Protein AF-A0A5E6N0U0-F1 (afdb_monomer_lite)

Sequence (113 aa):
MLAFFITTNNVSTLENTSKVITLAVNAGSATFDITGGDADKFTLNGNKLTFKATALKGGNDATYRINIKATKVFDFHFPLFATDEQTLVVTVTNNPDNDGKFHITTADAFFYA

Structure (mmCIF, N/CA/C/O backbone):
data_AF-A0A5E6N0U0-F1
#
_entry.id   AF-A0A5E6N0U0-F1
#
loop_
_atom_site.group_PDB
_atom_site.id
_atom_site.type_symbol
_atom_site.label_atom_id
_atom_site.label_alt_id
_atom_site.label_comp_id
_atom_site.label_asym_id
_atom_site.label_entity_id
_atom_site.label_seq_id
_atom_site.pdbx_PDB_ins_code
_atom_site.Cartn_x
_atom_site.Cartn_y
_atom_site.Cartn_z
_atom_site.occupancy
_atom_site.B_iso_or_equiv
_atom_site.auth_seq_id
_atom_site.auth_comp_id
_atom_site.auth_asym_id
_atom_site.auth_atom_id
_atom_site.pdbx_PDB_model_num
ATOM 1 N N . MET A 1 1 ? 20.678 9.140 -16.204 1.00 60.12 1 MET A N 1
ATOM 2 C CA . MET A 1 1 ? 19.585 8.197 -15.891 1.00 60.12 1 MET A CA 1
ATOM 3 C C . MET A 1 1 ? 18.622 8.917 -14.962 1.00 60.12 1 MET A C 1
ATOM 5 O O . MET A 1 1 ? 19.079 9.408 -13.939 1.00 60.12 1 MET A O 1
ATOM 9 N N . LEU A 1 2 ? 17.350 9.082 -15.338 1.00 68.19 2 LEU A N 1
ATOM 10 C CA . LEU A 1 2 ? 16.341 9.619 -14.414 1.00 68.19 2 LEU A CA 1
ATOM 11 C C . LEU A 1 2 ? 16.119 8.591 -13.295 1.00 68.19 2 LEU A C 1
ATOM 13 O O . LEU A 1 2 ? 16.032 7.399 -13.584 1.00 68.19 2 LEU A O 1
ATOM 17 N N . ALA A 1 3 ? 16.073 9.040 -12.040 1.00 88.88 3 ALA A N 1
ATOM 18 C CA . ALA A 1 3 ? 15.782 8.164 -10.908 1.00 88.88 3 ALA A CA 1
ATOM 19 C C . ALA A 1 3 ? 14.360 7.593 -11.032 1.00 88.88 3 ALA A C 1
ATOM 21 O O . ALA A 1 3 ? 13.466 8.278 -11.528 1.00 88.88 3 ALA A O 1
ATOM 22 N N . PHE A 1 4 ? 14.157 6.357 -10.586 1.00 94.06 4 PHE A N 1
ATOM 23 C CA . PHE A 1 4 ? 12.853 5.701 -10.527 1.00 94.06 4 PHE A CA 1
ATOM 24 C C . PHE A 1 4 ? 12.483 5.499 -9.061 1.00 94.06 4 PHE A C 1
ATOM 26 O O . PHE A 1 4 ? 13.283 4.928 -8.327 1.00 94.06 4 PHE A O 1
ATOM 33 N N . PHE A 1 5 ? 11.316 5.993 -8.647 1.00 96.94 5 PHE A N 1
ATOM 34 C CA . PHE A 1 5 ? 10.850 5.870 -7.267 1.00 96.94 5 PHE A CA 1
ATOM 35 C C . PHE A 1 5 ? 9.327 5.919 -7.146 1.00 96.94 5 PHE A C 1
ATOM 37 O O . PHE A 1 5 ? 8.624 6.472 -8.002 1.00 96.94 5 PHE A O 1
ATOM 44 N N . ILE A 1 6 ? 8.829 5.338 -6.060 1.00 98.31 6 ILE A N 1
ATOM 45 C CA . ILE A 1 6 ? 7.428 5.351 -5.652 1.00 98.31 6 ILE A CA 1
ATOM 46 C C . ILE A 1 6 ? 7.084 6.744 -5.109 1.00 98.31 6 ILE A C 1
ATOM 48 O O . ILE A 1 6 ? 7.796 7.312 -4.283 1.00 98.31 6 ILE A O 1
ATOM 52 N N . THR A 1 7 ? 5.964 7.304 -5.563 1.00 97.81 7 THR A N 1
ATOM 53 C CA . THR A 1 7 ? 5.482 8.649 -5.183 1.00 97.81 7 THR A CA 1
ATOM 54 C C . THR A 1 7 ? 4.234 8.608 -4.304 1.00 97.81 7 THR A C 1
ATOM 56 O O . THR A 1 7 ? 3.599 9.632 -4.056 1.00 97.81 7 THR A O 1
ATOM 59 N N . THR A 1 8 ? 3.855 7.416 -3.851 1.00 98.12 8 THR A N 1
ATOM 60 C CA . THR A 1 8 ? 2.652 7.202 -3.051 1.00 98.12 8 THR A CA 1
ATOM 61 C C . THR A 1 8 ? 2.859 7.767 -1.650 1.00 98.12 8 THR A C 1
ATOM 63 O O . THR A 1 8 ? 3.826 7.443 -0.974 1.00 98.12 8 THR A O 1
ATOM 66 N N . ASN A 1 9 ? 1.941 8.615 -1.196 1.00 98.12 9 ASN A N 1
ATOM 67 C CA . ASN A 1 9 ? 2.004 9.173 0.150 1.00 98.12 9 ASN A CA 1
ATOM 68 C C . ASN A 1 9 ? 1.314 8.261 1.165 1.00 98.12 9 ASN A C 1
ATOM 70 O O . ASN A 1 9 ? 0.381 7.530 0.827 1.00 98.12 9 ASN A O 1
ATOM 74 N N . ASN A 1 10 ? 1.716 8.393 2.428 1.00 98.19 10 ASN A N 1
ATOM 75 C CA . ASN A 1 10 ? 0.964 7.866 3.564 1.00 98.19 10 ASN A CA 1
ATOM 76 C C . ASN A 1 10 ? -0.469 8.408 3.559 1.00 98.19 10 ASN A C 1
ATOM 78 O O . ASN A 1 10 ? -0.719 9.535 3.124 1.00 98.19 10 ASN A O 1
ATOM 82 N N . VAL A 1 11 ? -1.408 7.617 4.070 1.00 97.19 11 VAL A N 1
ATOM 83 C CA . VAL A 1 11 ? -2.829 7.978 4.064 1.00 97.19 11 VAL A CA 1
ATOM 84 C C . VAL A 1 11 ? -3.476 7.751 5.421 1.00 97.19 11 VAL A C 1
ATOM 86 O O . VAL A 1 11 ? -2.989 6.982 6.249 1.00 97.19 11 VAL A O 1
ATOM 89 N N . SER A 1 12 ? -4.629 8.382 5.617 1.00 95.69 12 SER A N 1
ATOM 90 C CA . SER A 1 12 ? -5.533 8.092 6.722 1.00 95.69 12 SER A CA 1
ATOM 91 C C . SER A 1 12 ? -6.912 7.654 6.228 1.00 95.69 12 SER A C 1
ATOM 93 O O . SER A 1 12 ? -7.339 7.939 5.094 1.00 95.69 12 SER A O 1
ATOM 95 N N . THR A 1 13 ? -7.605 6.918 7.091 1.00 94.50 13 THR A N 1
ATOM 96 C CA . THR A 1 13 ? -9.001 6.518 6.921 1.00 94.50 13 THR A CA 1
ATOM 97 C C . THR A 1 13 ? -9.687 6.426 8.277 1.00 94.50 13 THR A C 1
ATOM 99 O O . THR A 1 13 ? -9.037 6.202 9.293 1.00 94.50 13 THR A O 1
ATOM 102 N N . LEU A 1 14 ? -11.009 6.555 8.284 1.00 93.00 14 LEU A N 1
ATOM 103 C CA . LEU A 1 14 ? -11.812 6.248 9.460 1.00 93.00 14 LEU A CA 1
ATOM 104 C C . LEU A 1 14 ? -11.863 4.730 9.689 1.00 93.00 14 LEU A C 1
ATOM 106 O O . LEU A 1 14 ? -11.760 3.943 8.737 1.00 93.00 14 LEU A O 1
ATOM 110 N N . GLU A 1 15 ? -12.047 4.318 10.940 1.00 92.81 15 GLU A N 1
ATOM 111 C CA . GLU A 1 15 ? -12.362 2.934 11.296 1.00 92.81 15 GLU A CA 1
ATOM 112 C C . GLU A 1 15 ? -13.629 2.438 10.579 1.00 92.81 15 GLU A C 1
ATOM 114 O O . GLU A 1 15 ? -14.464 3.221 10.116 1.00 92.81 15 GLU A O 1
ATOM 119 N N . ASN A 1 16 ? -13.768 1.115 10.457 1.00 90.19 16 ASN A N 1
ATOM 120 C CA . ASN A 1 16 ? -14.890 0.444 9.778 1.00 90.19 16 ASN A CA 1
ATOM 121 C C . ASN A 1 16 ? -15.119 0.862 8.313 1.00 90.19 16 ASN A C 1
ATOM 123 O O . ASN A 1 16 ? -16.122 0.487 7.706 1.00 90.19 16 ASN A O 1
ATOM 127 N N . THR A 1 17 ? -14.171 1.587 7.721 1.00 90.69 17 THR A N 1
ATOM 128 C CA . THR A 1 17 ? -14.230 2.069 6.342 1.00 90.69 17 THR A CA 1
ATOM 129 C C . THR A 1 17 ? -13.142 1.396 5.512 1.00 90.69 17 THR A C 1
ATOM 131 O O . THR A 1 17 ? -12.048 1.097 5.992 1.00 90.69 17 THR A O 1
ATOM 134 N N . SER A 1 18 ? -13.432 1.132 4.239 1.00 93.38 18 SER A N 1
ATOM 135 C CA . SER A 1 18 ? -12.412 0.665 3.295 1.00 93.38 18 SER A CA 1
ATOM 136 C C . SER A 1 18 ? -11.765 1.851 2.589 1.00 93.38 18 SER A C 1
ATOM 138 O O . SER A 1 18 ? -12.452 2.783 2.176 1.00 93.38 18 SER A O 1
ATOM 140 N N . LYS A 1 19 ? -10.448 1.795 2.398 1.00 95.56 19 LYS A N 1
ATOM 141 C CA . LYS A 1 19 ? -9.679 2.784 1.644 1.00 95.56 19 LYS A CA 1
ATOM 142 C C . LYS A 1 19 ? -9.034 2.107 0.445 1.00 95.56 19 LYS A C 1
ATOM 144 O O . LYS A 1 19 ? -8.333 1.110 0.595 1.00 95.56 19 LYS A O 1
ATOM 149 N N . VAL A 1 20 ? -9.242 2.672 -0.739 1.00 97.75 20 VAL A N 1
ATOM 150 C CA . VAL A 1 20 ? -8.495 2.298 -1.944 1.00 97.75 20 VAL A CA 1
ATOM 151 C C . VAL A 1 20 ? -7.396 3.331 -2.157 1.00 97.75 20 VAL A C 1
ATOM 153 O O . VAL A 1 20 ? -7.662 4.531 -2.198 1.00 97.75 20 VAL A O 1
ATOM 156 N N . ILE A 1 21 ? -6.162 2.857 -2.278 1.00 97.94 21 ILE A N 1
ATOM 157 C CA . ILE A 1 21 ? -4.954 3.657 -2.466 1.00 97.94 21 ILE A CA 1
ATOM 158 C C . ILE A 1 21 ? -4.398 3.297 -3.841 1.00 97.94 21 ILE A C 1
ATOM 160 O O . ILE A 1 21 ? -4.170 2.125 -4.141 1.00 97.94 21 ILE A O 1
ATOM 164 N N . THR A 1 22 ? -4.210 4.298 -4.698 1.00 98.06 22 THR A N 1
ATOM 165 C CA . THR A 1 22 ? -3.602 4.087 -6.016 1.00 98.06 22 THR A CA 1
ATOM 166 C C . THR A 1 22 ? -2.099 4.277 -5.891 1.00 98.06 22 THR A C 1
ATOM 168 O O . THR A 1 22 ? -1.643 5.379 -5.597 1.00 98.06 22 THR A O 1
ATOM 171 N N . LEU A 1 23 ? -1.346 3.202 -6.102 1.00 98.44 23 LEU A N 1
ATOM 172 C CA . LEU A 1 23 ? 0.108 3.224 -6.104 1.00 98.44 23 LEU A CA 1
ATOM 173 C C . LEU A 1 23 ? 0.612 3.901 -7.380 1.00 98.44 23 LEU A C 1
ATOM 175 O O . LEU A 1 23 ? 0.141 3.618 -8.489 1.00 98.44 23 LEU A O 1
ATOM 179 N N . ALA A 1 24 ? 1.577 4.797 -7.207 1.00 97.81 24 ALA A N 1
ATOM 180 C CA . ALA A 1 24 ? 2.168 5.574 -8.282 1.00 97.81 24 ALA A CA 1
ATOM 181 C C . ALA A 1 24 ? 3.695 5.600 -8.186 1.00 97.81 24 ALA A C 1
ATOM 183 O O . ALA A 1 24 ? 4.285 5.484 -7.110 1.00 97.81 24 ALA A O 1
ATOM 184 N N . VAL A 1 25 ? 4.316 5.768 -9.349 1.00 97.69 25 VAL A N 1
ATOM 185 C CA . VAL A 1 25 ? 5.751 5.985 -9.527 1.00 97.69 25 VAL A CA 1
ATOM 186 C C . VAL A 1 25 ? 5.959 7.282 -10.293 1.00 97.69 25 VAL A C 1
ATOM 188 O O . VAL A 1 25 ? 5.062 7.763 -10.987 1.00 97.69 25 VAL A O 1
ATOM 191 N N . ASN A 1 26 ? 7.155 7.845 -10.204 1.00 96.12 26 ASN A N 1
ATOM 192 C CA . ASN A 1 26 ? 7.481 9.111 -10.854 1.00 96.12 26 ASN A CA 1
ATOM 193 C C . ASN A 1 26 ? 7.547 9.038 -12.395 1.00 96.12 26 ASN A C 1
ATOM 195 O O . ASN A 1 26 ? 7.608 10.079 -13.046 1.00 96.12 26 ASN A O 1
ATOM 199 N N . ALA A 1 27 ? 7.565 7.841 -12.995 1.00 90.12 27 ALA A N 1
ATOM 200 C CA . ALA A 1 27 ? 7.674 7.687 -14.443 1.00 90.12 27 ALA A CA 1
ATOM 201 C C . ALA A 1 27 ? 6.966 6.432 -14.978 1.00 90.12 27 ALA A C 1
ATOM 203 O O . ALA A 1 27 ? 7.443 5.310 -14.795 1.00 90.12 27 ALA A O 1
ATOM 204 N N . GLY A 1 28 ? 5.924 6.628 -15.791 1.00 89.31 28 GLY A N 1
ATOM 205 C CA . GLY A 1 28 ? 5.209 5.556 -16.496 1.00 89.31 28 GLY A CA 1
ATOM 206 C C . GLY A 1 28 ? 4.452 4.613 -15.557 1.00 89.31 28 GLY A C 1
ATOM 207 O O . GLY A 1 28 ? 3.950 5.039 -14.522 1.00 89.31 28 GLY A O 1
ATOM 208 N N . SER A 1 29 ? 4.364 3.338 -15.934 1.00 92.19 29 SER A N 1
ATOM 209 C CA . SER A 1 29 ? 3.762 2.277 -15.124 1.00 92.19 29 SER A CA 1
ATOM 210 C C . SER A 1 29 ? 4.821 1.366 -14.504 1.00 92.19 29 SER A C 1
ATOM 212 O O . SER A 1 29 ? 5.962 1.289 -14.970 1.00 92.19 29 SER A O 1
ATOM 214 N N . ALA A 1 30 ? 4.419 0.676 -13.441 1.00 96.00 30 ALA A N 1
ATOM 215 C CA . ALA A 1 30 ? 5.210 -0.328 -12.753 1.00 96.00 30 ALA A CA 1
ATOM 216 C C . ALA A 1 30 ? 4.298 -1.453 -12.253 1.00 96.00 30 ALA A C 1
ATOM 218 O O . ALA A 1 30 ? 3.100 -1.244 -12.038 1.00 96.00 30 ALA A O 1
ATOM 219 N N . THR A 1 31 ? 4.884 -2.627 -12.053 1.00 97.50 31 THR A N 1
ATOM 220 C CA . THR A 1 31 ? 4.282 -3.702 -11.262 1.00 97.50 31 THR A CA 1
ATOM 221 C C . THR A 1 31 ? 4.594 -3.451 -9.794 1.00 97.50 31 THR A C 1
ATOM 223 O O . THR A 1 31 ? 5.686 -2.975 -9.478 1.00 97.50 31 THR A O 1
ATOM 226 N N . PHE A 1 32 ? 3.647 -3.761 -8.913 1.00 98.44 32 PHE A N 1
ATOM 227 C CA . PHE A 1 32 ? 3.792 -3.567 -7.477 1.00 98.44 32 PHE A CA 1
ATOM 228 C C . PHE A 1 32 ? 3.630 -4.886 -6.733 1.00 98.44 32 PHE A C 1
ATOM 230 O O . PHE A 1 32 ? 2.767 -5.687 -7.085 1.00 98.44 32 PHE A O 1
ATOM 237 N N . ASP A 1 33 ? 4.405 -5.042 -5.666 1.00 98.44 33 ASP A N 1
ATOM 238 C CA . ASP A 1 33 ? 4.351 -6.176 -4.751 1.00 98.44 33 ASP A CA 1
ATOM 239 C C . ASP A 1 33 ? 4.371 -5.680 -3.301 1.00 98.44 33 ASP A C 1
ATOM 241 O O . ASP A 1 33 ? 5.063 -4.709 -2.978 1.00 98.44 33 ASP A O 1
ATOM 245 N N . ILE A 1 34 ? 3.639 -6.362 -2.416 1.00 98.31 34 ILE A N 1
ATOM 246 C CA . ILE A 1 34 ? 3.773 -6.175 -0.967 1.00 98.31 34 ILE A CA 1
ATOM 247 C C . ILE A 1 34 ? 4.858 -7.132 -0.480 1.00 98.31 34 ILE A C 1
ATOM 249 O O . ILE A 1 34 ? 4.717 -8.346 -0.615 1.00 98.31 34 ILE A O 1
ATOM 253 N N . THR A 1 35 ? 5.933 -6.600 0.092 1.00 98.00 35 THR A N 1
ATOM 254 C CA . THR A 1 35 ? 7.111 -7.391 0.485 1.00 98.00 35 THR A CA 1
ATOM 255 C C . THR A 1 35 ? 7.222 -7.624 1.991 1.00 98.00 35 THR A C 1
ATOM 257 O O . THR A 1 35 ? 8.065 -8.406 2.424 1.00 98.00 35 THR A O 1
ATOM 260 N N . GLY A 1 36 ? 6.369 -6.996 2.806 1.00 96.94 36 GLY A N 1
ATOM 261 C CA . GLY A 1 36 ? 6.352 -7.215 4.252 1.00 96.94 36 GLY A CA 1
ATOM 262 C C . GLY A 1 36 ? 5.431 -6.270 5.021 1.00 96.94 36 GLY A C 1
ATOM 263 O O . GLY A 1 36 ? 4.691 -5.483 4.428 1.00 96.94 36 GLY A O 1
ATOM 264 N N . GLY A 1 37 ? 5.513 -6.347 6.352 1.00 97.44 37 GLY A N 1
ATOM 265 C CA . GLY A 1 37 ? 4.665 -5.596 7.281 1.00 97.44 37 GLY A CA 1
ATOM 266 C 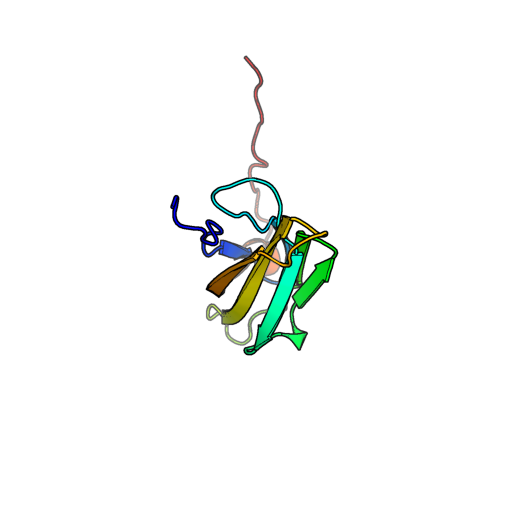C . GLY A 1 37 ? 3.314 -6.273 7.520 1.00 97.44 37 GLY A C 1
ATOM 267 O O . GLY A 1 37 ? 3.220 -7.499 7.502 1.00 97.44 37 GLY A O 1
ATOM 268 N N . ASP A 1 38 ? 2.266 -5.474 7.705 1.00 97.19 38 ASP A N 1
ATOM 269 C CA . ASP A 1 38 ? 0.883 -5.905 7.962 1.00 97.19 38 ASP A CA 1
ATOM 270 C C . ASP A 1 38 ? 0.165 -6.388 6.685 1.00 97.19 38 ASP A C 1
ATOM 272 O O . ASP A 1 38 ? -0.996 -6.058 6.443 1.00 97.19 38 ASP A O 1
ATOM 276 N N . ALA A 1 39 ? 0.867 -7.116 5.812 1.00 96.44 39 ALA A N 1
ATOM 277 C CA . ALA A 1 39 ? 0.422 -7.437 4.454 1.00 96.44 39 ALA A CA 1
ATOM 278 C C . ALA A 1 39 ? -0.946 -8.145 4.400 1.00 96.44 39 ALA A C 1
ATOM 280 O O . ALA A 1 39 ? -1.703 -7.941 3.455 1.00 96.44 39 ALA A O 1
ATOM 281 N N . ASP A 1 40 ? -1.300 -8.920 5.430 1.00 95.88 40 ASP A N 1
ATOM 282 C CA . ASP A 1 40 ? -2.586 -9.619 5.550 1.00 95.88 40 ASP A CA 1
ATOM 283 C C . ASP A 1 40 ? -3.794 -8.673 5.677 1.00 95.88 40 ASP A C 1
ATOM 285 O O . ASP A 1 40 ? -4.935 -9.087 5.467 1.00 95.88 40 ASP A O 1
ATOM 289 N N . LYS A 1 41 ? -3.563 -7.397 6.009 1.00 95.75 41 LYS A N 1
ATOM 290 C CA . LYS A 1 41 ? -4.604 -6.358 6.093 1.00 95.75 41 LYS A CA 1
ATOM 291 C C . LYS A 1 41 ? -4.888 -5.673 4.760 1.00 95.75 41 LYS A C 1
ATOM 293 O O . LYS A 1 41 ? -5.801 -4.847 4.681 1.00 95.75 41 LYS A O 1
ATOM 298 N N . PHE A 1 42 ? -4.116 -5.999 3.728 1.00 97.38 42 PHE A N 1
ATOM 299 C CA . PHE A 1 42 ? -4.172 -5.339 2.437 1.00 97.38 42 PHE A CA 1
ATOM 300 C C . PHE A 1 42 ? -4.450 -6.335 1.319 1.00 97.38 42 PHE A C 1
ATOM 302 O O . PHE A 1 42 ? -4.091 -7.507 1.366 1.00 97.38 42 PHE A O 1
ATOM 309 N N . THR A 1 43 ? -5.095 -5.851 0.267 1.00 98.00 43 THR A N 1
ATOM 310 C CA . THR A 1 43 ? -5.268 -6.595 -0.979 1.00 98.00 43 THR A CA 1
ATOM 311 C C . THR A 1 43 ? -4.749 -5.743 -2.120 1.00 98.00 43 THR A C 1
ATOM 313 O O . THR A 1 43 ? -5.192 -4.608 -2.292 1.00 98.00 43 THR A O 1
ATOM 316 N N . LEU A 1 44 ? -3.817 -6.283 -2.901 1.00 98.38 44 LEU A N 1
ATOM 317 C CA . LEU A 1 44 ? -3.231 -5.602 -4.049 1.00 98.38 44 LEU A CA 1
ATOM 318 C C . LEU A 1 44 ? -3.780 -6.195 -5.350 1.00 98.38 44 LEU A C 1
ATOM 320 O O . LEU A 1 44 ? -3.703 -7.401 -5.570 1.00 98.38 44 LEU A O 1
ATOM 324 N N . ASN A 1 45 ? -4.332 -5.343 -6.211 1.00 97.94 45 ASN A N 1
ATOM 325 C CA . ASN A 1 45 ? -4.758 -5.702 -7.561 1.00 97.94 45 ASN A CA 1
ATOM 326 C C . ASN A 1 45 ? -4.219 -4.660 -8.551 1.00 97.94 45 ASN A C 1
ATOM 328 O O . ASN A 1 45 ? -4.670 -3.511 -8.570 1.00 97.94 45 ASN A O 1
ATOM 332 N N . GLY A 1 46 ? -3.216 -5.049 -9.342 1.00 97.38 46 GLY A N 1
ATOM 333 C CA . GLY A 1 46 ? -2.473 -4.122 -10.192 1.00 97.38 46 GLY A CA 1
ATOM 334 C C . GLY A 1 46 ? -1.791 -3.045 -9.347 1.00 97.38 46 GLY A C 1
ATOM 335 O O . GLY A 1 46 ? -0.977 -3.356 -8.485 1.00 97.38 46 GLY A O 1
ATOM 336 N N . ASN A 1 47 ? -2.151 -1.780 -9.564 1.00 97.75 47 ASN A N 1
ATOM 337 C CA . ASN A 1 47 ? -1.679 -0.654 -8.755 1.00 97.75 47 ASN A CA 1
ATOM 338 C C . ASN A 1 47 ? -2.699 -0.182 -7.702 1.00 97.75 47 ASN A C 1
ATOM 340 O O . ASN A 1 47 ? -2.510 0.873 -7.103 1.00 97.75 47 ASN A O 1
ATOM 344 N N . LYS A 1 48 ? -3.796 -0.917 -7.486 1.00 98.25 48 LYS A N 1
ATOM 345 C CA . LYS A 1 48 ? -4.809 -0.578 -6.481 1.00 98.25 48 LYS A CA 1
ATOM 346 C C . LYS A 1 48 ? -4.595 -1.412 -5.229 1.00 98.25 48 LYS A C 1
ATOM 348 O O . LYS A 1 48 ? -4.826 -2.620 -5.228 1.00 98.25 48 LYS A O 1
ATOM 353 N N . LEU A 1 49 ? -4.193 -0.741 -4.161 1.00 98.19 49 LEU A N 1
ATOM 354 C CA . LEU A 1 49 ? -4.038 -1.311 -2.835 1.00 98.19 49 LEU A CA 1
ATOM 355 C C . LEU A 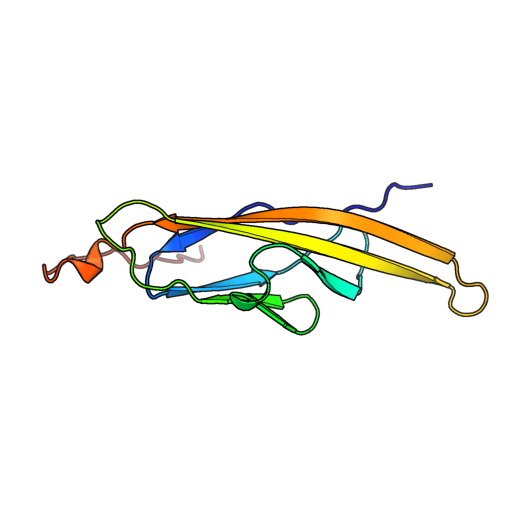1 49 ? -5.294 -1.001 -2.013 1.00 98.19 49 LEU A C 1
ATOM 357 O O . LEU A 1 49 ? -5.610 0.159 -1.755 1.00 98.19 49 LEU A O 1
ATOM 361 N N . THR A 1 50 ? -6.025 -2.033 -1.613 1.00 98.19 50 THR A N 1
ATOM 362 C CA . THR A 1 50 ? -7.221 -1.903 -0.776 1.00 98.19 50 THR A CA 1
ATOM 363 C C . THR A 1 50 ? -6.871 -2.237 0.663 1.00 98.19 50 THR A C 1
ATOM 365 O O . THR A 1 50 ? -6.336 -3.308 0.936 1.00 98.19 50 THR A O 1
ATOM 368 N N . PHE A 1 51 ? -7.205 -1.332 1.575 1.00 98.00 51 PHE A N 1
ATOM 369 C CA . PHE A 1 51 ? -7.091 -1.507 3.015 1.00 98.00 51 PHE A CA 1
ATOM 370 C C . PHE A 1 51 ? -8.484 -1.490 3.641 1.00 98.00 51 PHE A C 1
ATOM 372 O O . PHE A 1 51 ? -9.281 -0.593 3.354 1.00 98.00 51 PHE A O 1
ATOM 379 N N . LYS A 1 52 ? -8.786 -2.462 4.504 1.00 93.38 52 LYS A N 1
ATOM 380 C CA . LYS A 1 52 ? -10.062 -2.524 5.225 1.00 93.38 52 LYS A CA 1
ATOM 381 C C . LYS A 1 52 ? -9.830 -2.209 6.697 1.00 93.38 52 LYS A C 1
ATOM 383 O O . LYS A 1 52 ? -9.363 -3.068 7.444 1.00 93.38 52 LYS A O 1
ATOM 388 N N . ALA A 1 53 ? -10.174 -0.990 7.109 1.00 93.44 53 ALA A N 1
ATOM 389 C CA . ALA A 1 53 ? -10.064 -0.595 8.503 1.00 93.44 53 ALA A CA 1
ATOM 390 C C . ALA A 1 53 ? -11.072 -1.373 9.356 1.00 93.44 53 ALA A C 1
ATOM 392 O O . ALA A 1 53 ? -12.243 -1.513 8.994 1.00 93.44 53 ALA A O 1
ATOM 393 N N . THR A 1 54 ? -10.619 -1.864 10.503 1.00 90.50 54 THR A N 1
ATOM 394 C CA . THR A 1 54 ? -11.473 -2.491 11.517 1.00 90.50 54 THR A CA 1
ATOM 395 C C . THR A 1 54 ? -11.792 -1.500 12.627 1.00 90.50 54 THR A C 1
ATOM 397 O O . THR A 1 54 ? -11.102 -0.491 12.757 1.00 90.50 54 THR A O 1
ATOM 400 N N . ALA A 1 55 ? -12.799 -1.806 13.445 1.00 89.69 55 ALA A N 1
ATOM 401 C CA . ALA A 1 55 ? -13.106 -1.033 14.642 1.00 89.69 55 ALA A CA 1
ATOM 402 C C . ALA A 1 55 ? -11.884 -0.914 15.569 1.00 89.69 55 ALA A C 1
ATOM 404 O O . ALA A 1 55 ? -11.161 -1.897 15.792 1.00 89.69 55 ALA A O 1
ATOM 405 N N . LEU A 1 56 ? -11.669 0.278 16.117 1.00 89.31 56 LEU A N 1
ATOM 406 C CA . LEU A 1 56 ? -10.588 0.558 17.051 1.00 89.31 56 LEU A CA 1
ATOM 407 C C . LEU A 1 56 ? -10.956 0.050 18.449 1.00 89.31 56 LEU A C 1
ATOM 409 O O . LEU A 1 56 ? -12.068 0.228 18.946 1.00 89.31 56 LEU A O 1
ATOM 413 N N . LYS A 1 57 ? -10.000 -0.600 19.119 1.00 80.88 57 LYS A N 1
ATOM 414 C CA . LYS A 1 57 ? -10.173 -1.034 20.511 1.00 80.88 57 LYS A CA 1
ATOM 415 C C . LYS A 1 57 ? -9.697 0.075 21.443 1.00 80.88 57 LYS A C 1
ATOM 417 O O . LYS A 1 57 ? -8.527 0.439 21.419 1.00 80.88 57 LYS A O 1
ATOM 422 N N . GLY A 1 58 ? -10.595 0.577 22.287 1.00 76.56 58 GLY A N 1
ATOM 423 C CA . GLY A 1 58 ? -10.260 1.594 23.289 1.00 76.56 58 GLY A CA 1
ATOM 424 C C . GLY A 1 58 ? -10.096 3.012 22.733 1.00 76.56 58 GLY A C 1
ATOM 425 O O . GLY A 1 58 ? -9.502 3.839 23.413 1.00 76.56 58 GLY A O 1
ATOM 426 N N . GLY A 1 59 ? -10.600 3.286 21.522 1.00 71.50 59 GLY A N 1
ATOM 427 C CA . GLY A 1 59 ? -10.676 4.636 20.948 1.00 71.50 59 GLY A CA 1
ATOM 428 C C . GLY A 1 59 ? -9.338 5.274 20.562 1.00 71.50 59 GLY A C 1
ATOM 429 O O . GLY A 1 59 ? -9.316 6.464 20.262 1.00 71.50 59 GLY A O 1
ATOM 430 N N . ASN A 1 60 ? -8.238 4.518 20.580 1.00 85.69 60 ASN A N 1
ATOM 431 C CA . ASN A 1 60 ? -6.932 4.994 20.128 1.00 85.69 60 ASN A CA 1
ATOM 432 C C . ASN A 1 60 ? -6.755 4.724 18.636 1.00 85.69 60 ASN A C 1
ATOM 434 O O . ASN A 1 60 ? -7.148 3.656 18.161 1.00 85.69 60 ASN A O 1
ATOM 438 N N . ASP A 1 61 ? -6.084 5.638 17.939 1.00 91.88 61 ASP A N 1
ATOM 439 C CA . ASP A 1 61 ? -5.692 5.443 16.545 1.00 91.88 61 ASP A CA 1
ATOM 440 C C . ASP A 1 61 ? -4.841 4.177 16.377 1.00 91.88 61 ASP A C 1
ATOM 442 O O . ASP A 1 61 ? -4.004 3.836 17.220 1.00 91.88 61 ASP A O 1
ATOM 446 N N . ALA A 1 62 ? -5.016 3.500 15.245 1.00 94.44 62 ALA A N 1
ATOM 447 C CA . ALA A 1 62 ? -4.175 2.378 14.846 1.00 94.44 62 ALA A CA 1
ATOM 448 C C . ALA A 1 62 ? -3.300 2.771 13.657 1.00 94.44 62 ALA A C 1
ATOM 450 O O . ALA A 1 62 ? -3.698 3.546 12.792 1.00 94.44 62 ALA A O 1
ATOM 451 N N . THR A 1 63 ? -2.090 2.223 13.594 1.00 96.19 63 THR A N 1
ATOM 452 C CA . THR A 1 63 ? -1.178 2.439 12.469 1.00 96.19 63 THR A CA 1
ATOM 453 C C . THR A 1 63 ? -0.783 1.107 11.868 1.00 96.19 63 THR A C 1
ATOM 455 O O . THR A 1 63 ? -0.284 0.240 12.580 1.00 96.19 63 THR A O 1
ATOM 458 N N . TYR A 1 64 ? -0.944 0.996 10.555 1.00 97.50 64 TYR A N 1
ATOM 459 C CA . TYR A 1 64 ? -0.564 -0.162 9.761 1.00 97.50 64 TYR A CA 1
ATOM 460 C C . TYR A 1 64 ? 0.571 0.224 8.825 1.00 97.50 64 TYR A C 1
ATOM 462 O O . TYR A 1 64 ? 0.591 1.336 8.287 1.00 97.50 64 TYR A O 1
ATOM 470 N N . ARG A 1 65 ? 1.534 -0.676 8.645 1.00 98.25 65 ARG A N 1
ATOM 471 C CA . ARG A 1 65 ? 2.718 -0.444 7.817 1.00 98.25 65 ARG A CA 1
ATOM 472 C C . ARG A 1 65 ? 2.927 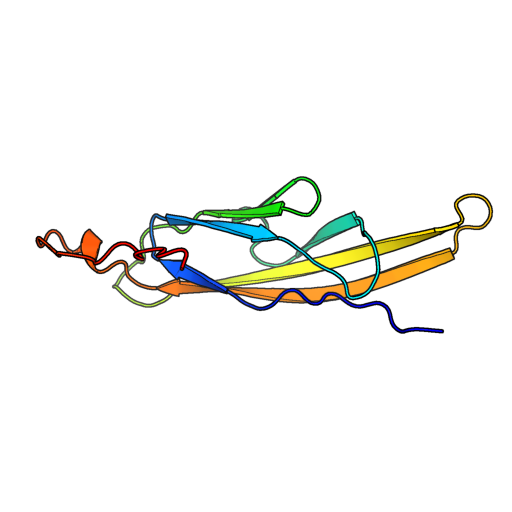-1.611 6.880 1.00 98.25 65 ARG A C 1
ATOM 474 O O . ARG A 1 65 ? 2.953 -2.756 7.317 1.00 98.25 65 ARG A O 1
ATOM 481 N N . ILE A 1 66 ? 3.147 -1.312 5.609 1.00 98.50 66 ILE A N 1
ATOM 482 C CA . ILE A 1 66 ? 3.570 -2.306 4.624 1.00 98.50 66 ILE A CA 1
ATOM 483 C C . ILE A 1 66 ? 4.761 -1.795 3.837 1.00 98.50 66 ILE A C 1
ATOM 485 O O . ILE A 1 66 ? 4.892 -0.593 3.606 1.00 98.50 66 ILE A O 1
ATOM 489 N N . ASN A 1 67 ? 5.597 -2.721 3.388 1.00 98.56 67 ASN A N 1
ATOM 490 C CA . ASN A 1 67 ? 6.642 -2.416 2.425 1.00 98.56 67 ASN A CA 1
ATOM 491 C C . ASN A 1 67 ? 6.113 -2.726 1.026 1.00 98.56 67 ASN A C 1
ATOM 493 O O . ASN A 1 67 ? 5.609 -3.823 0.778 1.00 98.56 67 ASN A O 1
ATOM 497 N N . ILE A 1 68 ? 6.209 -1.750 0.131 1.00 98.38 68 ILE A N 1
ATOM 498 C CA . ILE A 1 68 ? 5.843 -1.877 -1.275 1.00 98.38 68 ILE A CA 1
ATOM 499 C C . ILE A 1 68 ? 7.114 -1.844 -2.105 1.00 98.38 68 ILE A C 1
ATOM 501 O O . ILE A 1 68 ? 7.933 -0.942 -1.941 1.00 98.38 68 ILE A O 1
ATOM 505 N N . LYS A 1 69 ? 7.231 -2.787 -3.036 1.00 98.44 69 LYS A N 1
ATOM 506 C CA . LYS A 1 69 ? 8.239 -2.771 -4.092 1.00 98.44 69 LYS A CA 1
ATOM 507 C C . LYS A 1 69 ? 7.579 -2.445 -5.422 1.00 98.44 69 LYS A C 1
ATOM 509 O O . LYS A 1 69 ? 6.583 -3.067 -5.778 1.00 98.44 69 LYS A O 1
ATOM 514 N N . ALA A 1 70 ? 8.148 -1.503 -6.165 1.00 98.31 70 ALA A N 1
ATOM 515 C CA . ALA A 1 70 ? 7.779 -1.226 -7.547 1.00 98.31 70 ALA A CA 1
ATOM 516 C C . ALA A 1 70 ? 8.860 -1.758 -8.487 1.00 98.31 70 ALA A C 1
ATOM 518 O O . ALA A 1 70 ? 10.046 -1.555 -8.238 1.00 98.31 70 ALA A O 1
ATOM 519 N N . THR A 1 71 ? 8.457 -2.394 -9.584 1.00 96.56 71 THR A N 1
ATOM 520 C CA . THR A 1 71 ? 9.358 -2.871 -10.639 1.00 96.56 71 THR A CA 1
ATOM 521 C C . THR A 1 71 ? 8.899 -2.332 -11.985 1.00 96.56 71 THR A C 1
ATOM 523 O O . THR A 1 71 ? 7.761 -2.560 -12.401 1.00 96.56 71 THR A O 1
ATOM 526 N N . LYS A 1 72 ? 9.790 -1.636 -12.691 1.00 93.69 72 LYS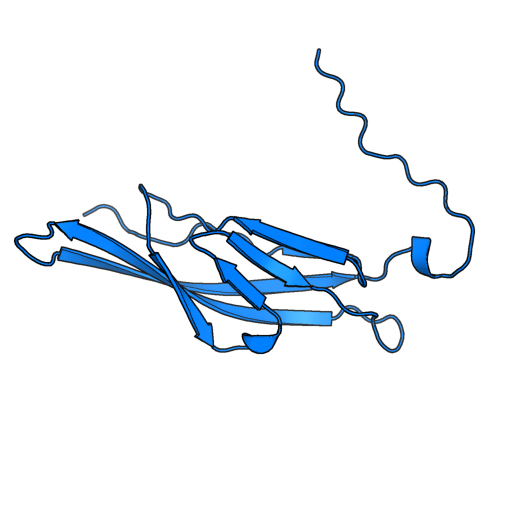 A N 1
ATOM 527 C CA . LYS A 1 72 ? 9.563 -1.164 -14.058 1.00 93.69 72 LYS A CA 1
ATOM 528 C C . LYS A 1 72 ? 10.516 -1.856 -15.018 1.00 93.69 72 LYS A C 1
ATOM 530 O O . LYS A 1 72 ? 11.726 -1.798 -14.823 1.00 93.69 72 LYS A O 1
ATOM 535 N N . VAL A 1 73 ? 9.964 -2.449 -16.072 1.00 91.12 73 VAL A N 1
ATOM 536 C CA . VAL A 1 73 ? 10.723 -3.018 -17.193 1.00 91.12 73 VAL A CA 1
ATOM 537 C C . VAL A 1 73 ? 10.798 -1.973 -18.305 1.00 91.12 73 VAL A C 1
ATOM 539 O O . VAL A 1 73 ? 9.766 -1.450 -18.724 1.00 91.12 73 VAL A O 1
ATOM 542 N N . PHE A 1 74 ? 12.007 -1.635 -18.756 1.00 85.69 74 PHE A N 1
ATOM 543 C CA . PHE A 1 74 ? 12.222 -0.670 -19.843 1.00 85.69 74 PHE A CA 1
ATOM 544 C C . PHE A 1 74 ? 12.339 -1.341 -21.209 1.00 85.69 74 PHE A C 1
ATOM 546 O O . PHE A 1 74 ? 11.880 -0.780 -22.199 1.00 85.69 74 PHE A O 1
ATOM 553 N N . ASP A 1 75 ? 12.940 -2.527 -21.253 1.00 81.31 75 ASP A N 1
ATOM 554 C CA . ASP A 1 75 ? 13.131 -3.305 -22.471 1.00 81.31 75 ASP A CA 1
ATOM 555 C C . ASP A 1 75 ? 13.003 -4.800 -22.135 1.00 81.31 75 ASP A C 1
ATOM 557 O O . ASP A 1 75 ? 13.538 -5.276 -21.132 1.00 81.31 75 ASP A O 1
ATOM 561 N N . PHE A 1 76 ? 12.234 -5.525 -22.947 1.00 78.31 76 PHE A N 1
ATOM 562 C CA . PHE A 1 76 ? 12.001 -6.963 -22.799 1.00 78.31 76 PHE A CA 1
ATOM 563 C C . PHE A 1 76 ? 13.016 -7.812 -23.578 1.00 78.31 76 PHE A C 1
ATOM 565 O O . PHE A 1 76 ? 13.188 -8.985 -23.257 1.00 78.31 76 PHE A O 1
ATOM 572 N N . HIS A 1 77 ? 13.693 -7.243 -24.580 1.00 81.75 77 HIS A N 1
ATOM 573 C CA . HIS A 1 77 ? 14.739 -7.921 -25.351 1.00 81.75 77 HIS A CA 1
ATOM 574 C C . HIS A 1 77 ? 16.083 -7.906 -24.615 1.00 81.75 77 HIS A C 1
ATOM 576 O O . HIS A 1 77 ? 16.862 -8.850 -24.733 1.00 81.75 77 HIS A O 1
ATOM 582 N N . PHE A 1 78 ? 16.324 -6.872 -23.807 1.00 78.69 78 PHE A N 1
ATOM 583 C CA . PHE A 1 78 ? 17.441 -6.784 -22.870 1.00 78.69 78 PHE A CA 1
ATOM 584 C C . PHE A 1 78 ? 16.882 -6.352 -21.518 1.00 78.69 78 PHE A C 1
ATOM 586 O O . PHE A 1 78 ? 16.472 -5.199 -21.420 1.00 78.69 78 PHE A O 1
ATOM 593 N N . PRO A 1 79 ? 16.826 -7.222 -20.489 1.00 71.00 79 PRO A N 1
ATOM 594 C CA . PRO A 1 79 ? 16.097 -6.936 -19.258 1.00 71.00 79 PRO A CA 1
ATOM 595 C C . PRO A 1 79 ? 16.779 -5.819 -18.464 1.00 71.00 79 PRO A C 1
ATOM 597 O O . PRO A 1 79 ? 17.568 -6.052 -17.551 1.00 71.00 79 PRO A O 1
ATOM 600 N N . LEU A 1 80 ? 16.447 -4.585 -18.825 1.00 87.25 80 LEU A N 1
ATOM 601 C CA . LEU A 1 80 ? 16.756 -3.388 -18.078 1.00 87.25 80 LEU A CA 1
ATOM 602 C C . LEU A 1 80 ? 15.536 -3.079 -17.225 1.00 87.25 80 LEU A C 1
ATOM 604 O O . LEU A 1 80 ? 14.464 -2.743 -17.738 1.00 87.25 80 LEU A O 1
ATOM 608 N N . PHE A 1 81 ? 15.707 -3.200 -15.916 1.00 89.62 81 PHE A N 1
ATOM 609 C CA . PHE A 1 81 ? 14.674 -2.889 -14.947 1.00 89.62 81 PHE A CA 1
ATOM 610 C C . PHE A 1 81 ? 15.171 -1.865 -13.934 1.00 89.62 81 PHE A C 1
ATOM 612 O O . PHE A 1 81 ? 16.361 -1.785 -13.633 1.00 89.62 81 PHE A O 1
ATOM 619 N N . ALA A 1 82 ? 14.236 -1.083 -13.407 1.00 92.94 82 ALA A N 1
ATOM 620 C CA . ALA A 1 82 ? 14.444 -0.303 -12.198 1.00 92.94 82 ALA A CA 1
ATOM 621 C C . ALA A 1 82 ? 13.474 -0.775 -11.124 1.00 92.94 82 ALA A C 1
ATOM 623 O O . ALA A 1 82 ? 12.338 -1.163 -11.415 1.00 92.94 82 ALA A O 1
ATOM 624 N N . THR A 1 83 ? 13.939 -0.716 -9.883 1.00 95.75 83 THR A N 1
ATOM 625 C CA . THR A 1 83 ? 13.141 -1.043 -8.710 1.00 95.75 83 THR A CA 1
ATOM 626 C C . THR A 1 83 ? 13.267 0.048 -7.672 1.00 95.75 83 THR A C 1
ATOM 628 O O . THR A 1 83 ? 14.324 0.663 -7.560 1.00 95.75 83 THR A O 1
ATOM 631 N N . ASP A 1 84 ? 12.212 0.227 -6.893 1.00 97.94 84 ASP A N 1
ATOM 632 C CA . ASP A 1 84 ? 12.222 1.067 -5.704 1.00 97.94 84 ASP A CA 1
ATOM 633 C C . ASP A 1 84 ? 11.377 0.418 -4.609 1.00 97.94 84 ASP A C 1
ATOM 635 O O . ASP A 1 84 ? 10.443 -0.332 -4.912 1.00 97.94 84 ASP A O 1
ATOM 639 N N . GLU A 1 85 ? 11.720 0.691 -3.353 1.00 98.12 85 GLU A N 1
ATOM 640 C CA . GLU A 1 85 ? 11.008 0.180 -2.185 1.00 98.12 85 GLU A CA 1
ATOM 641 C C . GLU A 1 85 ? 10.630 1.319 -1.243 1.00 98.12 85 GLU A C 1
ATOM 643 O O . GLU A 1 85 ? 11.427 2.210 -0.956 1.00 98.12 85 GLU A O 1
ATOM 648 N N . GLN A 1 86 ? 9.406 1.272 -0.725 1.00 97.75 86 GLN A N 1
ATOM 649 C CA . GLN A 1 86 ? 8.881 2.288 0.176 1.00 97.75 86 GLN A CA 1
ATOM 650 C C . GLN A 1 86 ? 8.009 1.654 1.255 1.00 97.75 86 GLN A C 1
ATOM 652 O O . GLN A 1 86 ? 7.193 0.774 0.977 1.00 97.75 86 GLN A O 1
ATOM 657 N N . THR A 1 87 ? 8.136 2.137 2.489 1.00 98.50 87 THR A N 1
ATOM 658 C CA . THR A 1 87 ? 7.171 1.832 3.547 1.00 98.50 87 THR A CA 1
ATOM 659 C C . THR A 1 87 ? 5.984 2.779 3.440 1.00 98.50 87 THR A C 1
ATOM 661 O O . THR A 1 87 ? 6.131 3.987 3.627 1.00 98.50 87 THR A O 1
ATOM 664 N N . LEU A 1 88 ? 4.805 2.221 3.180 1.00 98.38 88 LEU A N 1
ATOM 665 C CA . LEU A 1 88 ? 3.541 2.941 3.216 1.00 98.38 88 LEU A CA 1
ATOM 666 C C . LEU A 1 88 ? 2.914 2.798 4.602 1.00 98.38 88 LEU A C 1
ATOM 668 O O . LEU A 1 88 ? 2.770 1.689 5.124 1.00 98.38 88 LEU A O 1
ATOM 672 N N . VAL A 1 89 ? 2.514 3.926 5.178 1.00 98.38 89 VAL A N 1
ATOM 673 C CA . VAL A 1 89 ? 1.830 3.995 6.468 1.00 98.38 89 VAL A CA 1
ATOM 674 C C . VAL A 1 89 ? 0.364 4.356 6.254 1.00 98.38 89 VAL A C 1
ATOM 676 O O . VAL A 1 89 ? 0.047 5.341 5.581 1.00 98.38 89 VAL A O 1
ATOM 679 N N . VAL A 1 90 ? -0.527 3.569 6.856 1.00 98.00 90 VAL A N 1
ATOM 680 C CA . VAL A 1 90 ? -1.963 3.849 6.919 1.00 98.00 90 VAL A CA 1
ATOM 681 C C . VAL A 1 90 ? -2.376 4.047 8.369 1.00 98.00 90 VAL A C 1
ATOM 683 O O . VAL A 1 90 ? -2.249 3.133 9.184 1.00 98.00 90 VAL A O 1
ATOM 686 N N . THR A 1 91 ? -2.894 5.231 8.681 1.00 97.19 91 THR A N 1
ATOM 687 C CA . THR A 1 91 ? -3.447 5.536 10.005 1.00 97.19 91 THR A CA 1
ATOM 688 C C . THR A 1 91 ? -4.963 5.387 9.986 1.00 97.19 91 THR A C 1
ATOM 690 O O . THR A 1 91 ? -5.639 5.909 9.098 1.00 97.19 91 THR A O 1
ATOM 693 N N . VAL A 1 92 ? -5.498 4.676 10.974 1.00 96.25 92 VAL A N 1
ATOM 694 C CA . VAL A 1 92 ? -6.932 4.536 11.217 1.00 96.25 92 VAL A CA 1
ATOM 695 C C . VAL A 1 92 ? -7.308 5.393 12.407 1.00 96.25 92 VAL A C 1
ATOM 697 O O . VAL A 1 92 ? -6.744 5.207 13.483 1.00 96.25 92 VAL A O 1
ATOM 700 N N . THR A 1 93 ? -8.265 6.292 12.206 1.00 93.56 93 THR A N 1
ATOM 701 C CA . THR A 1 93 ? -8.796 7.176 13.248 1.00 93.56 93 THR A CA 1
ATOM 702 C C . THR A 1 93 ? -10.236 6.811 13.585 1.00 93.56 93 THR A C 1
ATOM 704 O O . THR A 1 93 ? -10.936 6.206 12.766 1.00 93.56 93 THR A O 1
ATOM 707 N N . ASN A 1 94 ? -10.701 7.199 14.773 1.00 89.31 94 ASN A N 1
ATOM 708 C CA . ASN A 1 94 ? -12.098 6.988 15.165 1.00 89.31 94 ASN A CA 1
ATOM 709 C C . ASN A 1 94 ? -13.056 7.610 14.149 1.00 89.31 94 ASN A C 1
ATOM 711 O O . ASN A 1 94 ? -12.824 8.715 13.650 1.00 89.31 94 ASN A O 1
ATOM 715 N N . ASN A 1 95 ? -14.151 6.905 13.886 1.00 84.31 95 ASN A N 1
ATOM 716 C CA . ASN A 1 95 ? -15.249 7.441 13.104 1.00 84.31 95 ASN A CA 1
ATOM 717 C C . ASN A 1 95 ? -16.228 8.133 14.066 1.00 84.31 95 ASN A C 1
ATOM 719 O O . ASN A 1 95 ? -16.814 7.432 14.895 1.00 84.31 95 ASN A O 1
ATOM 723 N N . PRO A 1 96 ? -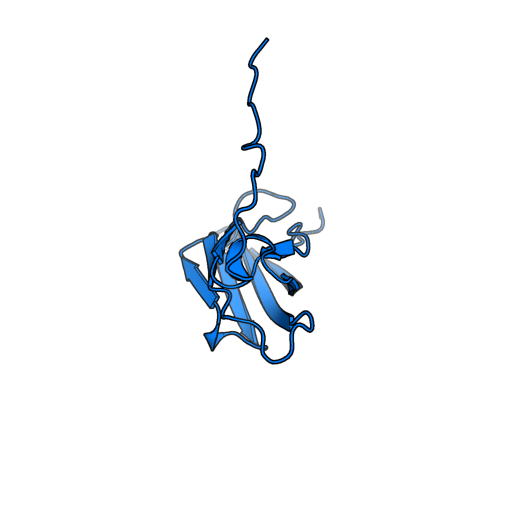16.432 9.463 13.982 1.00 76.50 96 PRO A N 1
ATOM 724 C CA . PRO A 1 96 ? -17.376 10.152 14.861 1.00 76.50 96 PRO A CA 1
ATOM 725 C C . PRO A 1 96 ? -18.791 9.576 14.744 1.00 76.50 96 PRO A C 1
ATOM 727 O O . PRO A 1 96 ? -19.475 9.469 15.752 1.00 76.50 96 PRO A O 1
ATOM 730 N N . ASP A 1 97 ? -19.182 9.089 13.565 1.00 74.44 97 ASP A N 1
ATOM 731 C CA . ASP A 1 97 ? -20.517 8.534 13.316 1.00 74.44 97 ASP A CA 1
ATOM 732 C C . ASP A 1 97 ? -20.757 7.178 14.010 1.00 74.44 97 ASP A C 1
ATOM 734 O O . ASP A 1 97 ? -21.875 6.664 14.022 1.00 74.44 97 ASP A O 1
ATOM 738 N N . ASN A 1 98 ? -19.713 6.568 14.578 1.00 71.75 98 ASN A N 1
ATOM 739 C CA . ASN A 1 98 ? -19.767 5.238 15.182 1.00 71.75 98 ASN A CA 1
ATOM 740 C C . ASN A 1 98 ? -19.942 5.266 16.715 1.00 71.75 98 ASN A C 1
ATOM 742 O O . ASN A 1 98 ? -19.924 4.216 17.355 1.00 71.75 98 ASN A O 1
ATOM 746 N N . ASP A 1 99 ? -20.131 6.443 17.320 1.00 72.00 99 ASP A N 1
ATOM 747 C CA . ASP A 1 99 ? -20.386 6.603 18.762 1.00 72.00 99 ASP A CA 1
ATOM 748 C C . ASP A 1 99 ? -21.865 6.379 19.158 1.00 72.00 99 ASP A C 1
ATOM 750 O O . ASP A 1 99 ? -22.241 6.544 20.321 1.00 72.00 99 ASP A O 1
ATOM 754 N N . GLY A 1 100 ? -22.717 6.001 18.198 1.00 65.88 100 GLY A N 1
ATOM 755 C CA . GLY A 1 100 ? -24.152 5.783 18.401 1.00 65.88 100 GLY A CA 1
ATOM 756 C C . GLY A 1 100 ? -24.963 7.072 18.568 1.00 65.88 100 GLY A C 1
ATOM 757 O O . GLY A 1 100 ? -26.171 7.010 18.810 1.00 65.88 100 GLY A O 1
ATOM 758 N N . LYS A 1 101 ? -24.329 8.238 18.433 1.00 69.44 101 LYS A N 1
ATOM 759 C CA . LYS A 1 101 ? -24.979 9.543 18.438 1.00 69.44 101 LYS A CA 1
ATOM 760 C C . LYS A 1 101 ? -25.308 9.950 17.004 1.00 69.44 101 LYS A C 1
ATOM 762 O O . LYS A 1 101 ? -24.630 9.596 16.047 1.00 69.44 101 LYS A O 1
ATOM 767 N N . PHE A 1 102 ? -26.384 10.712 16.846 1.00 70.00 102 PHE A N 1
ATOM 768 C CA . PHE A 1 102 ? -26.709 11.302 15.556 1.00 70.00 102 PHE A CA 1
ATOM 769 C C . PHE A 1 102 ? -25.741 12.453 15.259 1.00 70.00 102 PHE A C 1
ATOM 771 O O . PHE A 1 102 ? -25.782 13.488 15.932 1.00 70.00 102 PHE A O 1
ATOM 778 N N . HIS A 1 103 ? -24.895 12.269 14.249 1.00 68.75 103 HIS A N 1
ATOM 779 C CA . HIS A 1 103 ? -24.017 13.301 13.701 1.00 68.75 103 HIS A CA 1
ATOM 780 C C . HIS A 1 103 ? -24.522 13.715 12.321 1.00 68.75 103 HIS A C 1
ATOM 782 O O . HIS A 1 103 ? -24.856 12.873 11.490 1.00 68.75 103 HIS A O 1
ATOM 788 N N . ILE A 1 104 ? -24.598 15.023 12.072 1.00 65.88 104 ILE A N 1
ATOM 789 C CA . ILE A 1 104 ? -24.803 15.556 10.722 1.00 65.88 104 ILE A CA 1
ATOM 790 C C . ILE A 1 104 ? -23.410 15.800 10.152 1.00 65.88 104 ILE A C 1
ATOM 792 O O . ILE A 1 104 ? -22.734 16.741 10.569 1.00 65.88 104 ILE A O 1
ATOM 796 N N . THR A 1 105 ? -22.976 14.958 9.218 1.00 61.91 105 THR A N 1
ATOM 797 C CA . THR A 1 105 ? -21.731 15.164 8.477 1.00 61.91 105 THR A CA 1
ATOM 798 C C . THR A 1 105 ? -22.046 15.797 7.126 1.00 61.91 105 THR A C 1
ATOM 800 O O . THR A 1 105 ? -22.973 15.397 6.418 1.00 61.91 105 THR A O 1
ATOM 803 N N . THR A 1 106 ? -21.319 16.854 6.771 1.00 58.84 106 THR A N 1
ATOM 804 C CA . THR A 1 106 ? -21.450 17.479 5.453 1.00 58.84 106 THR A CA 1
ATOM 805 C C . THR A 1 106 ? -20.734 16.577 4.451 1.00 58.84 106 THR A C 1
ATOM 807 O O . THR A 1 106 ? -19.511 16.479 4.489 1.00 58.84 106 THR A O 1
ATOM 810 N N . ALA A 1 107 ? -21.466 15.889 3.572 1.00 57.06 107 ALA A N 1
ATOM 811 C CA . ALA A 1 107 ? -20.843 15.253 2.414 1.00 57.06 107 ALA A CA 1
ATOM 812 C C . ALA A 1 107 ? -20.198 16.348 1.550 1.00 57.06 107 ALA A C 1
ATOM 814 O O . ALA A 1 107 ? -20.843 17.372 1.308 1.00 57.06 107 ALA A O 1
ATOM 815 N N . ASP A 1 108 ? -18.945 16.150 1.120 1.00 58.34 108 ASP A N 1
ATOM 816 C CA . ASP A 1 108 ? -18.217 17.099 0.271 1.00 58.34 108 ASP A CA 1
ATOM 817 C C . ASP A 1 108 ? -19.097 17.527 -0.911 1.00 58.34 108 ASP A C 1
ATOM 819 O O . ASP A 1 108 ? -19.408 16.746 -1.815 1.00 58.34 108 ASP A O 1
ATOM 823 N N . ALA A 1 109 ? -19.539 18.784 -0.885 1.00 45.50 109 ALA A N 1
ATOM 824 C CA . ALA A 1 109 ? -20.295 19.374 -1.969 1.00 45.50 109 ALA A CA 1
ATOM 825 C C . ALA A 1 109 ? -19.319 19.669 -3.114 1.00 45.50 109 ALA A C 1
ATOM 827 O O . ALA A 1 109 ? -18.665 20.712 -3.141 1.00 45.50 109 ALA A O 1
ATOM 828 N N . PHE A 1 110 ? -19.195 18.739 -4.060 1.00 52.19 110 PHE A N 1
ATOM 829 C CA . PHE A 1 110 ? -18.505 19.008 -5.318 1.00 52.19 110 PHE A CA 1
ATOM 830 C C . PHE A 1 110 ? -19.358 19.971 -6.155 1.00 52.19 110 PHE A C 1
ATOM 832 O O . PHE A 1 110 ? -20.214 19.554 -6.933 1.00 52.19 110 PHE A O 1
ATOM 839 N N . PHE A 1 111 ? -19.134 21.273 -5.988 1.00 49.84 111 PHE A N 1
ATOM 840 C CA . PHE A 1 111 ? -19.585 22.275 -6.947 1.00 49.84 111 PHE A CA 1
ATOM 841 C C . PHE A 1 111 ? -18.580 22.312 -8.105 1.00 49.84 111 PHE A C 1
ATOM 843 O O . PHE A 1 111 ? -17.445 22.750 -7.929 1.00 49.84 111 PHE A O 1
ATOM 850 N N . TYR A 1 112 ? -18.987 21.849 -9.288 1.00 43.34 112 TYR A N 1
ATOM 851 C CA . TYR A 1 112 ? -18.328 22.253 -10.529 1.00 43.34 112 TYR A CA 1
ATOM 852 C C . TYR A 1 112 ? -18.844 23.655 -10.881 1.00 43.34 112 TYR A C 1
ATOM 854 O O . TYR A 1 112 ? -20.050 23.827 -11.066 1.00 43.34 112 TYR A O 1
ATOM 862 N N . ALA A 1 113 ? -17.943 24.640 -10.907 1.00 54.19 113 ALA A N 1
ATOM 863 C CA . ALA A 1 113 ? -18.170 25.965 -11.487 1.00 54.19 113 ALA A CA 1
ATOM 864 C C . ALA A 1 113 ? -17.642 26.000 -12.925 1.00 54.19 113 ALA A C 1
ATOM 866 O O . ALA A 1 113 ? -16.613 25.329 -13.179 1.00 54.19 113 ALA A O 1
#

Secondary structure (DSSP, 8-state):
-----B-PPPEEEETT-EEEEE--BSSS--EEEEEEESGGGEEEETTEEEEEPPPPSTT--EEEEEEEEEEEEEETTTTEEEEEEEEEEEEEE--GGGSSS------------

pLDDT: mean 88.24, std 13.89, range [43.34, 98.56]

Foldseek 3Di:
DDD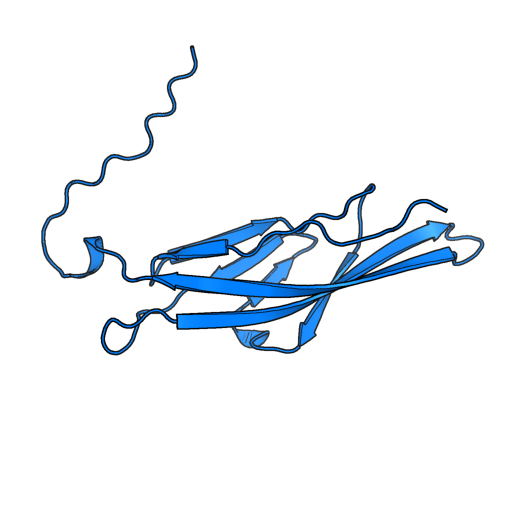KEKPFAAEEDEAQDKDKGFTDIPDDAWAKDWDDWPPVQWDDDGRIIMGGHHDDDPQDKDKTKIKMKTKDAPDPVDGDIDMYIDIHMYIYHHDPPPPPDDDDDDDPPPDDD

Radius of gyration: 17.78 Å; chains: 1; bounding box: 46×36×49 Å